Protein AF-A0A9E5LBD9-F1 (afdb_monomer)

Foldseek 3Di:
DLAEDEFEPPEDPVVVVVLVVCCVVPVVYHYHYDHDDHPCCVPPVVVRVVVVVVVSVVPDDPPPDPD

Secondary structure (DSSP, 8-state):
---EEEEESSS-HHHHHHHHHHHHH-TTSEEEEE-SSGGGHHHH-HHHHHHHHHHHHHTSPPTT---

pLDDT: mean 87.68, std 13.52, range [39.59, 98.06]

Structure (mmCIF, N/CA/C/O backbone):
data_AF-A0A9E5LBD9-F1
#
_entry.id   AF-A0A9E5LBD9-F1
#
loop_
_atom_site.group_PDB
_atom_site.id
_atom_site.type_symbol
_atom_site.label_atom_id
_atom_site.label_alt_id
_atom_site.label_comp_id
_atom_site.label_asym_id
_atom_site.label_entity_id
_atom_site.label_seq_id
_atom_site.pdbx_PDB_ins_code
_atom_site.Cartn_x
_atom_site.Cartn_y
_atom_site.Cartn_z
_atom_site.occupancy
_atom_site.B_iso_or_equiv
_atom_site.auth_seq_id
_atom_site.auth_comp_id
_atom_site.auth_asym_id
_atom_site.auth_atom_id
_atom_site.pdbx_PDB_model_num
ATOM 1 N N . LYS A 1 1 ? -11.904 -0.461 11.720 1.00 64.06 1 LYS A N 1
ATOM 2 C CA . LYS A 1 1 ? -11.284 -1.788 11.936 1.00 64.06 1 LYS A CA 1
ATOM 3 C C . LYS A 1 1 ? -11.101 -2.562 10.624 1.00 64.06 1 LYS A C 1
ATOM 5 O O . LYS A 1 1 ? -10.280 -3.452 10.621 1.00 64.06 1 LYS A O 1
ATOM 10 N N . ASN A 1 2 ? -11.752 -2.172 9.511 1.00 84.75 2 ASN A N 1
ATOM 11 C CA . ASN A 1 2 ? -11.640 -2.867 8.213 1.00 84.75 2 ASN A CA 1
ATOM 12 C C . ASN A 1 2 ? -10.976 -1.979 7.146 1.00 84.75 2 ASN A C 1
ATOM 14 O O . ASN A 1 2 ? -11.458 -1.876 6.022 1.00 84.75 2 ASN A O 1
ATOM 18 N N . THR A 1 3 ? -9.936 -1.242 7.531 1.00 92.50 3 THR A N 1
ATOM 19 C CA . THR A 1 3 ? -9.198 -0.380 6.604 1.00 92.50 3 THR A CA 1
ATOM 20 C C . THR A 1 3 ? -7.788 -0.921 6.500 1.00 92.50 3 THR A C 1
ATOM 22 O O . THR A 1 3 ? -7.132 -1.100 7.528 1.00 92.50 3 THR A O 1
ATOM 25 N N . SER A 1 4 ? -7.351 -1.158 5.269 1.00 94.25 4 SER A N 1
ATOM 26 C CA . SER A 1 4 ? -5.996 -1.590 4.956 1.00 94.25 4 SER A CA 1
ATOM 27 C C . SER A 1 4 ? -5.290 -0.499 4.162 1.00 94.25 4 SER A C 1
ATOM 29 O O . SER A 1 4 ? -5.849 0.042 3.209 1.00 94.25 4 SER A O 1
ATOM 31 N N . LEU A 1 5 ? -4.066 -0.173 4.564 1.00 94.56 5 LEU A N 1
ATOM 32 C CA . LEU A 1 5 ? -3.168 0.725 3.855 1.00 94.56 5 LEU A CA 1
ATOM 33 C C . LEU A 1 5 ? -2.073 -0.121 3.211 1.00 94.56 5 LEU A C 1
ATOM 35 O O . LEU A 1 5 ? -1.274 -0.740 3.910 1.00 94.56 5 LEU A O 1
ATOM 39 N N . LEU A 1 6 ? -2.052 -0.141 1.881 1.00 93.94 6 LEU A N 1
ATOM 40 C CA . LEU A 1 6 ? -1.045 -0.822 1.073 1.00 93.94 6 LEU A CA 1
ATOM 41 C C . LEU A 1 6 ? -0.104 0.225 0.461 1.00 93.94 6 LEU A C 1
ATOM 43 O O . LEU A 1 6 ? -0.574 1.152 -0.199 1.00 93.94 6 LEU A O 1
ATOM 47 N N . PHE A 1 7 ? 1.206 0.103 0.674 1.00 93.38 7 PHE A N 1
ATOM 48 C CA . PHE A 1 7 ? 2.189 1.090 0.207 1.00 93.38 7 PHE A CA 1
ATOM 49 C C . PHE A 1 7 ? 3.503 0.455 -0.266 1.00 93.38 7 PHE A C 1
ATOM 51 O O . PHE A 1 7 ? 3.890 -0.619 0.191 1.00 93.38 7 PHE A O 1
ATOM 58 N N . SER A 1 8 ? 4.188 1.142 -1.185 1.00 93.31 8 SER A N 1
ATOM 59 C CA . SER A 1 8 ? 5.518 0.748 -1.661 1.00 93.31 8 SER A CA 1
ATOM 60 C C . SER A 1 8 ? 6.585 1.125 -0.635 1.00 93.31 8 SER A C 1
ATOM 62 O O . SER A 1 8 ? 6.585 2.261 -0.159 1.00 93.31 8 SER A O 1
ATOM 64 N N . GLU A 1 9 ? 7.536 0.234 -0.357 1.00 91.25 9 GLU A N 1
ATOM 65 C CA . GLU A 1 9 ? 8.757 0.567 0.394 1.00 91.25 9 GLU A CA 1
ATOM 66 C C . GLU A 1 9 ? 9.674 1.499 -0.410 1.00 91.25 9 GLU A C 1
ATOM 68 O O . GLU A 1 9 ? 10.353 2.355 0.152 1.00 91.25 9 GLU A O 1
ATOM 73 N N . ASN A 1 10 ? 9.648 1.380 -1.739 1.00 89.38 10 ASN A N 1
ATOM 74 C CA . ASN A 1 10 ? 10.345 2.274 -2.652 1.00 89.38 10 ASN A CA 1
ATOM 75 C C . ASN A 1 10 ? 9.405 3.412 -3.080 1.00 89.38 10 ASN A C 1
ATOM 77 O O . ASN A 1 10 ? 8.781 3.369 -4.145 1.00 89.38 10 ASN A O 1
ATOM 81 N N . THR A 1 11 ? 9.214 4.386 -2.197 1.00 89.12 11 THR A N 1
ATOM 82 C CA . THR A 1 11 ? 8.388 5.579 -2.424 1.00 89.12 11 THR A CA 1
ATOM 83 C C . THR A 1 11 ? 9.074 6.814 -1.840 1.00 89.12 11 THR A C 1
ATOM 85 O O . THR A 1 11 ? 10.091 6.714 -1.158 1.00 89.12 11 THR A O 1
ATOM 88 N N . VAL A 1 12 ? 8.537 7.999 -2.118 1.00 91.62 12 VAL A N 1
ATOM 89 C CA . VAL A 1 12 ? 9.082 9.261 -1.601 1.00 91.62 12 VAL A CA 1
ATOM 90 C C . VAL A 1 12 ? 8.906 9.382 -0.082 1.00 91.62 12 VAL A C 1
ATOM 92 O O . VAL A 1 12 ? 7.929 8.886 0.482 1.00 91.62 12 VAL A O 1
ATOM 95 N N . THR A 1 13 ? 9.822 10.102 0.574 1.00 94.31 13 THR A N 1
ATOM 96 C CA . THR A 1 13 ? 9.877 10.257 2.041 1.00 94.31 13 THR A CA 1
ATOM 97 C C . THR A 1 13 ? 8.555 10.698 2.660 1.00 94.31 13 THR A C 1
ATOM 99 O O . THR A 1 13 ? 8.151 10.153 3.681 1.00 94.31 13 THR A O 1
ATOM 102 N N . SER A 1 14 ? 7.832 11.618 2.018 1.00 95.06 14 SER A N 1
ATOM 103 C CA . SER A 1 14 ? 6.549 12.109 2.534 1.00 95.06 14 SER A CA 1
ATOM 104 C C . SER A 1 14 ? 5.502 11.001 2.689 1.00 95.06 14 SER A C 1
ATOM 106 O O . SER A 1 14 ? 4.720 11.023 3.635 1.00 95.06 14 SER A O 1
ATOM 108 N N . ILE A 1 15 ? 5.495 9.999 1.804 1.00 93.25 15 ILE A N 1
ATOM 109 C CA . ILE A 1 15 ? 4.581 8.855 1.913 1.00 93.25 15 ILE A CA 1
ATOM 110 C C . ILE A 1 15 ? 4.989 7.945 3.077 1.00 93.25 15 ILE A C 1
ATOM 112 O O . ILE A 1 15 ? 4.115 7.477 3.806 1.00 93.25 15 ILE A O 1
ATOM 116 N N . LEU A 1 16 ? 6.291 7.738 3.289 1.00 92.94 16 LEU A N 1
ATOM 117 C CA . LEU A 1 16 ? 6.803 6.962 4.424 1.00 92.94 16 LEU A CA 1
ATOM 118 C C . LEU A 1 16 ? 6.461 7.637 5.761 1.00 92.94 16 LEU A C 1
ATOM 120 O O . LEU A 1 16 ? 5.987 6.985 6.688 1.00 92.94 16 LEU A O 1
ATOM 124 N N . GLU A 1 17 ? 6.628 8.957 5.852 1.00 96.81 17 GLU A N 1
ATOM 125 C CA . GLU A 1 17 ? 6.287 9.732 7.049 1.00 96.81 17 GLU A CA 1
ATOM 126 C C . GLU A 1 17 ? 4.783 9.716 7.341 1.00 96.81 17 GLU A C 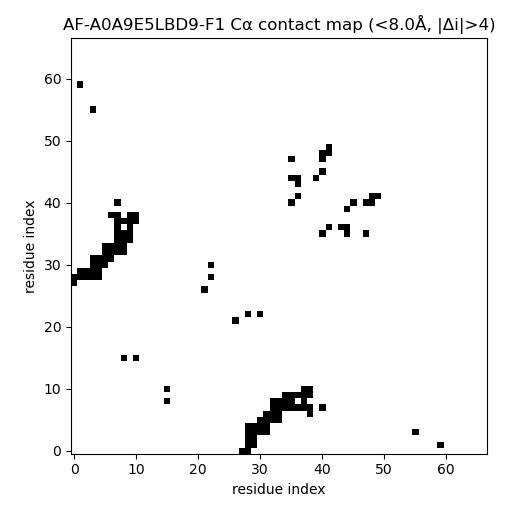1
ATOM 128 O O . GLU A 1 17 ? 4.380 9.539 8.492 1.00 96.81 17 GLU A O 1
ATOM 133 N N . LEU A 1 18 ? 3.938 9.843 6.310 1.00 96.25 18 LEU A N 1
ATOM 134 C CA . LEU A 1 18 ? 2.485 9.737 6.462 1.00 96.25 18 LEU A CA 1
ATOM 135 C C . LEU A 1 18 ? 2.066 8.347 6.941 1.00 96.25 18 LEU A C 1
ATOM 137 O O . LEU A 1 18 ? 1.245 8.233 7.851 1.00 96.25 18 LEU A O 1
ATOM 141 N N . GLN A 1 19 ? 2.642 7.292 6.369 1.00 95.44 19 GLN A N 1
ATOM 142 C CA . GLN A 1 19 ? 2.380 5.923 6.795 1.00 95.44 19 GLN A CA 1
ATOM 143 C C . GLN A 1 19 ? 2.791 5.700 8.255 1.00 95.44 19 GLN A C 1
ATOM 145 O O . GLN A 1 19 ? 2.001 5.150 9.025 1.00 95.44 19 GLN A O 1
ATOM 150 N N . ALA A 1 20 ? 3.972 6.171 8.662 1.00 96.44 20 ALA A N 1
ATOM 151 C CA . ALA A 1 20 ? 4.429 6.092 10.047 1.00 96.44 20 ALA A CA 1
ATOM 152 C C . ALA A 1 20 ? 3.514 6.881 10.999 1.00 96.44 20 ALA A C 1
ATOM 154 O O . ALA A 1 20 ? 3.146 6.390 12.072 1.00 96.44 20 ALA A O 1
ATOM 155 N N . LEU A 1 21 ? 3.080 8.080 10.594 1.00 98.06 21 LEU A N 1
ATOM 156 C CA . LEU A 1 21 ? 2.128 8.886 11.353 1.00 98.06 21 LEU A CA 1
ATOM 157 C C . LEU A 1 21 ? 0.802 8.141 11.533 1.00 98.06 21 LEU A C 1
ATOM 159 O O . LEU A 1 21 ? 0.325 8.028 12.665 1.00 98.06 21 LEU A O 1
ATOM 163 N N . PHE A 1 22 ? 0.232 7.592 10.459 1.00 96.81 22 PHE A N 1
ATOM 164 C CA . PHE A 1 22 ? -1.001 6.811 10.530 1.00 96.81 22 PHE A CA 1
ATOM 165 C C . PHE A 1 22 ? -0.836 5.58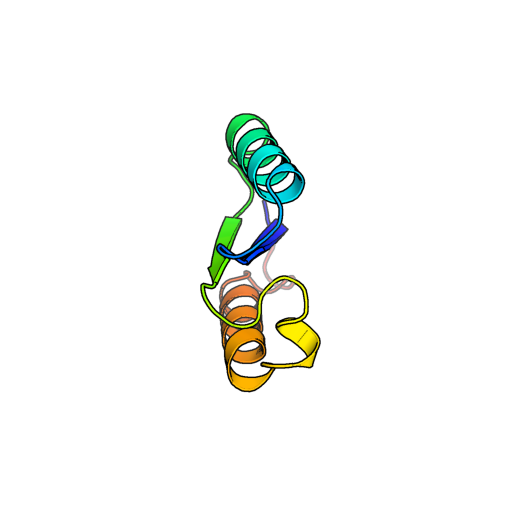8 11.417 1.00 96.81 22 PHE A C 1
ATOM 167 O O . PHE A 1 22 ? -1.656 5.392 12.306 1.00 96.81 22 PHE A O 1
ATOM 174 N N . GLN A 1 23 ? 0.253 4.835 11.283 1.00 96.19 23 GLN A N 1
ATOM 175 C CA . GLN A 1 23 ? 0.503 3.675 12.133 1.00 96.19 23 GLN A CA 1
ATOM 176 C C . GLN A 1 23 ? 0.584 4.056 13.618 1.00 96.19 23 GLN A C 1
ATOM 178 O O . GLN A 1 23 ? 0.060 3.335 14.466 1.00 96.19 23 GLN A O 1
ATOM 183 N N . SER A 1 24 ? 1.160 5.220 13.940 1.00 97.75 24 SER A N 1
ATOM 184 C CA . SER A 1 24 ? 1.255 5.714 15.320 1.00 97.75 24 SER A CA 1
ATOM 185 C C . SER A 1 24 ? -0.071 6.224 15.901 1.00 97.75 24 SER A C 1
ATOM 187 O O . SER A 1 24 ? -0.280 6.147 17.112 1.00 97.75 24 SER A O 1
ATOM 189 N N . LYS A 1 25 ? -0.964 6.779 15.068 1.00 97.94 25 LYS A N 1
ATOM 190 C CA . LYS A 1 25 ? -2.220 7.419 15.511 1.00 97.94 25 LYS A CA 1
ATOM 191 C C . LYS A 1 25 ? -3.459 6.560 15.289 1.00 97.94 25 LYS A C 1
ATOM 193 O O . LYS A 1 25 ? -4.477 6.785 15.938 1.00 97.94 25 LYS A O 1
ATOM 198 N N . ILE A 1 26 ? -3.378 5.600 14.378 1.00 96.44 26 ILE A N 1
ATOM 199 C CA . ILE A 1 26 ? -4.475 4.759 13.902 1.00 96.44 26 ILE A CA 1
ATOM 200 C C . ILE A 1 26 ? -3.991 3.293 13.825 1.00 96.44 26 ILE A C 1
ATOM 202 O O . ILE A 1 26 ? -3.968 2.687 12.748 1.00 96.44 26 ILE A O 1
ATOM 206 N N . PRO A 1 27 ? -3.580 2.685 14.954 1.00 95.31 27 PRO A N 1
ATOM 207 C CA . PRO A 1 27 ? -3.030 1.327 14.970 1.00 95.31 27 PRO A CA 1
ATOM 208 C C . PRO A 1 27 ? -4.066 0.241 14.637 1.00 95.31 27 PRO A C 1
ATOM 210 O O . PRO A 1 27 ? -3.702 -0.902 14.393 1.00 95.31 27 PRO A O 1
ATOM 213 N N . GLN A 1 28 ? -5.361 0.573 14.624 1.00 94.62 28 GLN A N 1
ATOM 214 C CA . GLN A 1 28 ? -6.452 -0.349 14.296 1.00 94.62 28 GLN A CA 1
ATOM 215 C C . GLN A 1 28 ? -6.657 -0.586 12.790 1.00 94.62 28 GLN A C 1
ATOM 217 O O . GLN A 1 28 ? -7.634 -1.238 12.411 1.00 94.62 28 GLN A O 1
ATOM 222 N N . TRP A 1 29 ? -5.844 0.036 11.936 1.00 95.31 29 TRP A N 1
ATOM 223 C CA . TRP A 1 29 ? -5.775 -0.281 10.510 1.00 95.31 29 TRP A CA 1
ATOM 224 C C . TRP A 1 29 ? -4.763 -1.397 10.271 1.00 95.31 29 TRP A C 1
ATOM 226 O O . TRP A 1 29 ? -3.858 -1.617 11.074 1.00 95.31 29 TRP A O 1
ATOM 236 N N . HIS A 1 30 ? -4.902 -2.079 9.143 1.00 94.12 30 HIS A N 1
ATOM 237 C CA . HIS A 1 30 ? -3.916 -3.045 8.681 1.00 94.12 30 HIS A CA 1
ATOM 238 C C . HIS A 1 30 ? -2.931 -2.345 7.744 1.00 94.12 30 HIS A C 1
ATOM 240 O O . HIS A 1 30 ? -3.335 -1.570 6.879 1.00 94.12 30 HIS A O 1
ATOM 246 N N . TYR A 1 31 ? -1.638 -2.589 7.924 1.00 94.38 31 TYR A N 1
ATOM 247 C CA . TYR A 1 31 ? -0.580 -1.944 7.150 1.00 94.38 31 TYR A CA 1
ATOM 248 C C . TYR A 1 31 ? 0.179 -3.013 6.373 1.00 94.38 31 TYR A C 1
ATOM 250 O O . TYR A 1 31 ? 0.738 -3.934 6.964 1.00 94.38 31 TYR A O 1
ATOM 258 N N . HIS A 1 32 ? 0.189 -2.879 5.053 1.00 93.38 32 HIS A N 1
ATOM 259 C CA . HIS A 1 32 ? 0.774 -3.832 4.122 1.00 93.38 32 HIS A CA 1
ATOM 260 C C . HIS A 1 32 ? 1.806 -3.105 3.269 1.00 93.38 32 HIS A C 1
ATOM 262 O O . HIS A 1 32 ? 1.553 -2.006 2.773 1.00 93.38 32 HIS A O 1
ATOM 268 N N . LYS A 1 33 ? 2.966 -3.724 3.085 1.00 92.81 33 LYS A N 1
ATOM 269 C CA . LYS A 1 33 ? 4.071 -3.146 2.325 1.00 92.81 33 LYS A CA 1
ATOM 270 C C . LYS A 1 33 ? 4.439 -4.048 1.156 1.00 92.81 33 LYS A C 1
ATOM 272 O O . LYS A 1 33 ? 4.377 -5.268 1.288 1.00 92.81 33 LYS A O 1
ATOM 277 N N . TYR A 1 34 ? 4.832 -3.451 0.039 1.00 92.25 34 TYR A N 1
ATOM 278 C CA . TYR A 1 34 ? 5.374 -4.160 -1.119 1.00 92.25 34 TYR A CA 1
ATOM 279 C C . TYR A 1 34 ? 6.672 -3.495 -1.588 1.00 92.25 34 TYR A C 1
ATOM 281 O O . TYR A 1 34 ? 6.834 -2.283 -1.466 1.00 92.25 34 TYR A O 1
ATOM 289 N N . ALA A 1 35 ? 7.613 -4.288 -2.096 1.00 88.25 35 ALA A N 1
ATOM 290 C CA . ALA A 1 35 ? 8.958 -3.802 -2.414 1.00 88.25 35 ALA A CA 1
ATOM 291 C C . ALA A 1 35 ? 9.107 -3.298 -3.863 1.00 88.25 35 ALA A C 1
ATOM 293 O O . ALA A 1 35 ? 9.904 -2.398 -4.130 1.00 88.25 35 ALA A O 1
ATOM 294 N N . GLU A 1 36 ? 8.347 -3.861 -4.806 1.00 84.81 36 GLU A N 1
ATOM 295 C CA . GLU A 1 36 ? 8.575 -3.678 -6.245 1.00 84.81 36 GLU A CA 1
ATOM 296 C C . GLU A 1 36 ? 7.553 -2.754 -6.926 1.00 84.81 36 GLU A C 1
ATOM 298 O O . GLU A 1 36 ? 6.415 -2.611 -6.487 1.00 84.81 36 GLU A O 1
ATOM 303 N N . GLY A 1 37 ? 7.962 -2.116 -8.028 1.00 83.38 37 GLY A N 1
ATOM 304 C CA . GLY A 1 37 ? 7.085 -1.314 -8.894 1.00 83.38 37 GLY A CA 1
ATOM 305 C C . GLY A 1 37 ? 6.796 0.122 -8.433 1.00 83.38 37 GLY A C 1
ATOM 306 O O . GLY A 1 37 ? 6.251 0.911 -9.210 1.00 83.38 37 GLY A O 1
ATOM 307 N N . GLY A 1 38 ? 7.198 0.496 -7.215 1.00 87.31 38 GLY A N 1
ATOM 308 C CA . GLY A 1 38 ? 7.057 1.860 -6.703 1.00 87.31 38 GLY A CA 1
ATOM 309 C C . GLY A 1 38 ? 5.598 2.304 -6.562 1.00 87.31 38 GLY A C 1
ATOM 310 O O . GLY A 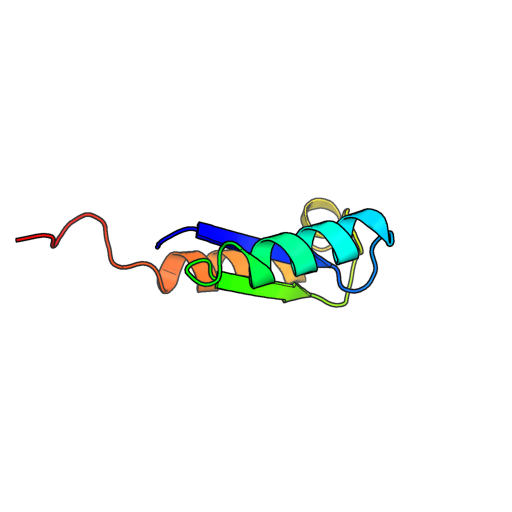1 38 ? 4.680 1.493 -6.535 1.00 87.31 38 GLY A O 1
ATOM 311 N N . HIS A 1 39 ? 5.354 3.616 -6.523 1.00 84.88 39 HIS A N 1
ATOM 312 C CA . HIS A 1 39 ? 3.991 4.161 -6.411 1.00 84.88 39 HIS A CA 1
ATOM 313 C C . HIS A 1 39 ? 3.041 3.685 -7.530 1.00 84.88 39 HIS A C 1
ATOM 315 O O . HIS A 1 39 ? 1.851 3.495 -7.294 1.00 84.88 39 HIS A O 1
ATOM 321 N N . MET A 1 40 ? 3.569 3.465 -8.739 1.00 90.25 40 MET A N 1
ATOM 322 C CA . MET A 1 40 ? 2.789 3.048 -9.910 1.00 90.25 40 MET A CA 1
ATOM 323 C C . MET A 1 40 ? 2.613 1.526 -10.017 1.00 90.25 40 MET A C 1
ATOM 325 O O . MET A 1 40 ? 2.006 1.067 -10.986 1.00 90.25 40 MET A O 1
ATOM 329 N N . ALA A 1 41 ? 3.098 0.741 -9.045 1.00 92.19 41 ALA A N 1
ATOM 330 C CA . ALA A 1 41 ? 2.984 -0.717 -9.039 1.00 92.19 41 ALA A CA 1
ATOM 331 C C . ALA A 1 41 ? 1.560 -1.242 -9.294 1.00 92.19 41 ALA A C 1
ATOM 333 O O . ALA A 1 41 ? 1.446 -2.226 -10.024 1.00 92.19 41 ALA A O 1
ATOM 334 N N . PRO A 1 42 ? 0.469 -0.603 -8.809 1.00 90.38 42 PRO A N 1
ATOM 335 C CA . PRO A 1 42 ? -0.884 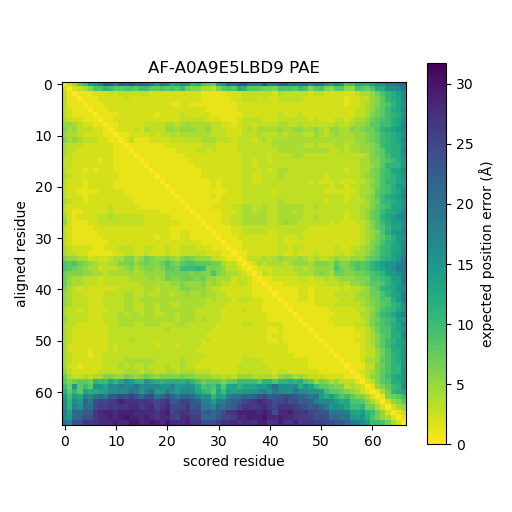-1.065 -9.126 1.00 90.38 42 PRO A CA 1
ATOM 336 C C . PRO A 1 42 ? -1.190 -1.110 -10.628 1.00 90.38 42 PRO A C 1
ATOM 338 O O . PRO A 1 42 ? -1.982 -1.936 -11.068 1.00 9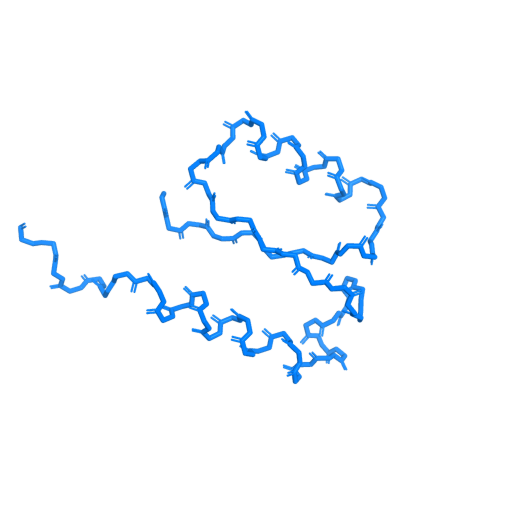0.38 42 PRO A O 1
ATOM 341 N N . LEU A 1 43 ? -0.546 -0.249 -11.423 1.00 93.31 43 LEU A N 1
ATOM 342 C CA . LEU A 1 43 ? -0.703 -0.211 -12.875 1.00 93.31 43 LEU A CA 1
ATOM 343 C C . LEU A 1 43 ? 0.376 -1.024 -13.602 1.00 93.31 43 LEU A C 1
ATOM 345 O O . LEU A 1 43 ? 0.080 -1.701 -14.581 1.00 93.31 43 LEU A O 1
ATOM 349 N N . THR A 1 44 ? 1.631 -0.937 -13.159 1.00 93.81 44 THR A N 1
ATOM 350 C CA . THR A 1 44 ? 2.783 -1.504 -13.883 1.00 93.81 44 THR A CA 1
ATOM 351 C C . THR A 1 44 ? 3.123 -2.934 -13.468 1.00 93.81 44 THR A C 1
ATOM 353 O O . THR A 1 44 ? 3.692 -3.676 -14.263 1.00 93.81 44 THR A O 1
ATOM 356 N N . HIS A 1 45 ? 2.753 -3.339 -12.251 1.00 93.81 45 HIS A N 1
ATOM 357 C CA . HIS A 1 45 ? 3.019 -4.661 -11.676 1.00 93.81 45 HIS A CA 1
ATOM 358 C C . HIS A 1 45 ? 1.737 -5.287 -11.085 1.00 93.81 45 HIS A C 1
ATOM 360 O O . HIS A 1 45 ? 1.728 -5.719 -9.930 1.00 93.81 45 HIS A O 1
ATOM 366 N N . PRO A 1 46 ? 0.636 -5.389 -11.858 1.00 94.31 46 PRO A N 1
ATOM 367 C CA . PRO A 1 46 ? -0.627 -5.935 -11.354 1.00 94.31 46 PRO A CA 1
ATOM 368 C C . PRO A 1 46 ? -0.502 -7.399 -10.911 1.00 94.31 46 PRO A C 1
ATOM 370 O O . PRO A 1 46 ? -1.214 -7.833 -10.016 1.00 94.31 46 PRO A O 1
ATOM 373 N N . HIS A 1 47 ? 0.443 -8.151 -11.482 1.00 93.69 47 HIS A N 1
ATOM 374 C CA . HIS A 1 47 ? 0.745 -9.525 -11.073 1.00 93.69 47 HIS A CA 1
ATOM 375 C C . HIS A 1 47 ? 1.326 -9.626 -9.650 1.00 93.69 47 HIS A C 1
ATOM 377 O O . HIS A 1 47 ? 1.259 -10.692 -9.050 1.00 93.69 47 HIS A O 1
ATOM 383 N N . ILE A 1 48 ? 1.869 -8.529 -9.111 1.00 91.50 48 ILE A N 1
ATOM 384 C CA . ILE A 1 48 ? 2.332 -8.424 -7.722 1.00 91.50 48 ILE A CA 1
ATOM 385 C C . ILE A 1 48 ? 1.217 -7.856 -6.843 1.00 91.50 48 ILE A C 1
ATOM 387 O O . ILE A 1 48 ? 0.957 -8.364 -5.757 1.00 91.50 48 ILE A O 1
ATOM 391 N N . ILE A 1 49 ? 0.543 -6.801 -7.309 1.00 94.50 49 ILE A N 1
ATOM 392 C CA . ILE A 1 49 ? -0.416 -6.052 -6.490 1.00 94.50 49 ILE A CA 1
ATOM 393 C C . ILE A 1 49 ? -1.769 -6.757 -6.356 1.00 94.50 49 ILE A C 1
ATOM 395 O O . ILE A 1 49 ? -2.331 -6.768 -5.262 1.00 94.50 49 ILE A O 1
ATOM 399 N N . ASN A 1 50 ? -2.301 -7.361 -7.419 1.00 95.06 50 ASN A N 1
ATOM 400 C CA . ASN A 1 50 ? 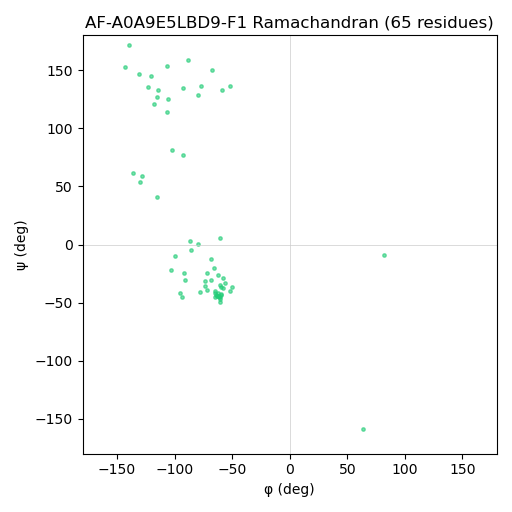-3.630 -7.977 -7.376 1.00 95.06 50 ASN A CA 1
ATOM 401 C C . ASN A 1 50 ? -3.717 -9.129 -6.361 1.00 95.06 50 ASN A C 1
ATOM 403 O O . ASN A 1 50 ? -4.664 -9.112 -5.577 1.00 95.06 50 ASN A O 1
ATOM 407 N N . PRO A 1 51 ? -2.737 -10.055 -6.272 1.00 94.7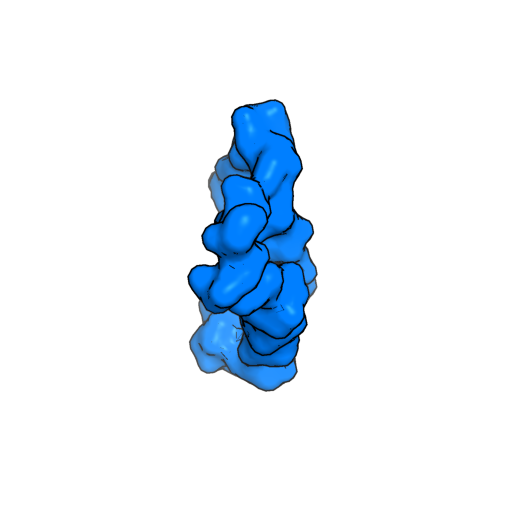5 51 PRO A N 1
ATOM 408 C CA . PRO A 1 51 ? -2.762 -11.091 -5.239 1.00 94.75 51 PRO A CA 1
ATOM 409 C C . PRO A 1 51 ? -2.794 -10.530 -3.810 1.00 94.75 51 PRO A C 1
ATOM 411 O O . PRO A 1 51 ? -3.510 -11.053 -2.961 1.00 94.75 51 PRO A O 1
ATOM 414 N N . LEU A 1 52 ? -2.082 -9.426 -3.547 1.00 93.88 52 L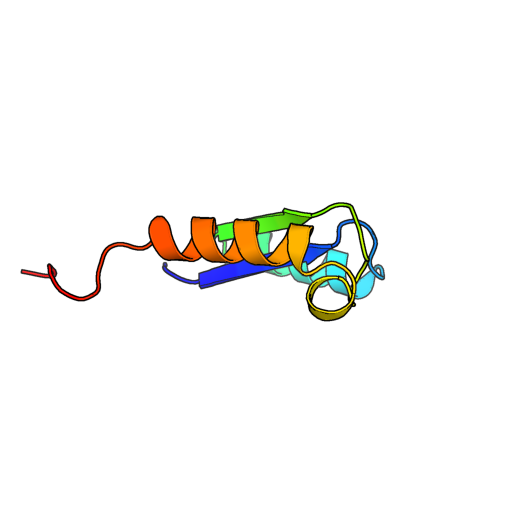EU A N 1
ATOM 415 C CA . LEU A 1 52 ? -2.113 -8.764 -2.237 1.00 93.88 52 LEU A CA 1
ATOM 416 C C . LEU A 1 52 ? -3.500 -8.188 -1.932 1.00 93.88 52 LEU A C 1
ATOM 418 O O . LEU A 1 52 ? -3.978 -8.276 -0.804 1.00 93.88 52 LEU A O 1
ATOM 422 N N . ILE A 1 53 ? -4.164 -7.602 -2.933 1.00 93.50 53 ILE A N 1
ATOM 423 C CA . ILE A 1 53 ? -5.532 -7.093 -2.782 1.00 93.50 53 ILE A CA 1
ATOM 424 C C . ILE A 1 53 ? -6.504 -8.249 -2.517 1.00 93.50 53 ILE A C 1
ATOM 426 O O . ILE A 1 53 ? -7.336 -8.140 -1.619 1.00 93.50 53 ILE A O 1
ATOM 430 N N . GLU A 1 54 ? -6.398 -9.353 -3.255 1.00 94.81 54 GLU A N 1
ATOM 431 C CA . GLU A 1 54 ? -7.237 -10.541 -3.058 1.00 94.81 54 GLU A CA 1
ATOM 432 C C . GLU A 1 54 ? -7.083 -11.125 -1.648 1.00 94.81 54 GLU A C 1
ATOM 434 O O . GLU A 1 54 ? -8.088 -11.419 -0.997 1.00 94.81 54 GLU A O 1
ATOM 439 N N . GLU A 1 55 ? -5.855 -11.224 -1.132 1.00 92.38 55 GLU A N 1
ATOM 440 C CA . GLU A 1 55 ? -5.581 -11.657 0.244 1.00 92.38 55 GLU A CA 1
ATOM 441 C C . GLU A 1 55 ? -6.228 -10.715 1.273 1.00 92.38 55 GLU A C 1
ATOM 443 O O . GLU A 1 55 ? -6.920 -11.158 2.197 1.00 92.38 55 GLU A O 1
ATOM 448 N N . ILE A 1 56 ? -6.063 -9.400 1.090 1.00 92.31 56 ILE A N 1
ATOM 449 C CA . ILE A 1 56 ? -6.658 -8.386 1.969 1.00 92.31 56 ILE A CA 1
ATOM 450 C C . ILE A 1 56 ? -8.184 -8.508 1.983 1.00 92.31 56 ILE A C 1
ATOM 452 O O . ILE A 1 56 ? -8.795 -8.415 3.044 1.00 92.31 56 ILE A O 1
ATOM 456 N N . LEU A 1 57 ? -8.813 -8.714 0.828 1.00 90.69 57 LEU A N 1
ATOM 457 C CA . LEU A 1 57 ? -10.267 -8.825 0.729 1.00 90.69 57 LEU A CA 1
ATOM 458 C C . LEU A 1 57 ? -10.791 -10.153 1.284 1.00 90.69 57 LEU A C 1
ATOM 460 O O . LEU A 1 57 ? -11.840 -10.164 1.922 1.00 90.69 57 LEU A O 1
ATOM 464 N N . SER A 1 58 ? -10.055 -11.250 1.102 1.00 88.31 58 SER A N 1
ATOM 465 C CA . SER A 1 58 ? -10.451 -12.587 1.574 1.00 88.31 58 SER A CA 1
ATOM 466 C C . SER A 1 58 ? -10.357 -12.738 3.093 1.00 88.31 58 SER A C 1
ATOM 468 O O . SER A 1 58 ? -11.037 -13.571 3.684 1.00 88.31 58 SER A O 1
ATOM 470 N N . THR A 1 59 ? -9.518 -11.931 3.741 1.00 77.44 59 THR A N 1
ATOM 471 C CA . THR A 1 59 ? -9.372 -11.902 5.204 1.00 77.44 59 THR A CA 1
ATOM 472 C C . THR A 1 59 ? -10.390 -10.988 5.889 1.00 77.44 59 THR A C 1
ATOM 474 O O . THR A 1 59 ? -10.467 -10.969 7.120 1.00 77.44 59 THR A O 1
ATOM 477 N N . MET A 1 60 ? -11.209 -10.253 5.125 1.00 68.50 60 MET A N 1
ATOM 478 C CA . MET A 1 60 ? -12.309 -9.483 5.694 1.00 68.50 60 MET A CA 1
ATOM 479 C C . MET A 1 60 ? -13.498 -10.405 5.993 1.00 68.50 60 MET A C 1
ATOM 481 O O . MET A 1 60 ? -13.951 -11.119 5.099 1.00 68.50 60 MET A O 1
ATOM 485 N N . PRO A 1 61 ? -14.057 -10.378 7.217 1.00 61.62 61 PRO A N 1
ATOM 486 C CA . PRO A 1 61 ? -15.286 -11.106 7.494 1.00 61.62 61 PRO A CA 1
ATOM 487 C C . PRO A 1 61 ? -16.394 -10.614 6.557 1.00 61.62 61 PRO A C 1
ATOM 489 O O . PRO A 1 61 ? -16.574 -9.402 6.385 1.00 61.62 61 PRO A O 1
ATOM 492 N N . GLU A 1 62 ? -17.127 -11.551 5.946 1.00 62.78 62 GLU A N 1
ATOM 493 C CA . GLU A 1 62 ? -18.267 -11.221 5.095 1.00 62.78 62 GLU A CA 1
ATOM 494 C C . GLU A 1 62 ? -19.222 -10.291 5.852 1.00 62.78 62 GLU A C 1
ATOM 496 O O . GLU A 1 62 ? -19.563 -10.528 7.014 1.00 62.78 62 GLU A O 1
ATOM 501 N N . LYS A 1 63 ? -19.717 -9.248 5.176 1.00 57.97 63 LYS A N 1
ATOM 502 C CA . LYS A 1 63 ? -20.721 -8.315 5.723 1.00 57.97 63 LYS A CA 1
ATOM 503 C C . LYS A 1 63 ? -22.061 -8.987 6.112 1.00 57.97 63 LYS A C 1
ATOM 505 O O . LYS A 1 63 ? -22.996 -8.276 6.461 1.00 57.97 63 LYS A O 1
ATOM 510 N N . GLY A 1 64 ? -22.174 -10.317 6.043 1.00 51.25 64 GLY A N 1
ATOM 511 C CA . GLY A 1 64 ? -23.409 -11.084 6.210 1.00 51.25 64 GLY A CA 1
ATOM 512 C C . GLY A 1 64 ? -23.657 -11.727 7.578 1.00 51.25 64 GLY A C 1
ATOM 513 O O . GLY A 1 64 ? -24.774 -12.171 7.800 1.00 51.25 64 GLY A O 1
ATOM 514 N N . ASN A 1 65 ? -22.693 -11.763 8.505 1.00 45.97 65 ASN A N 1
ATOM 515 C CA . ASN A 1 65 ? -22.883 -12.401 9.822 1.00 45.97 65 ASN A CA 1
ATOM 516 C C . ASN A 1 65 ? -22.497 -11.470 10.979 1.00 45.97 65 ASN A C 1
ATOM 518 O O . ASN A 1 65 ? -21.628 -11.765 11.796 1.00 45.97 65 ASN A O 1
ATOM 522 N N . MET A 1 66 ? -23.170 -10.325 11.048 1.00 49.41 66 MET A N 1
ATOM 523 C CA . MET A 1 66 ? -23.317 -9.584 12.298 1.00 49.41 66 MET A CA 1
ATOM 524 C C . MET A 1 66 ? -24.725 -9.855 12.840 1.00 49.41 66 MET A C 1
ATOM 526 O O . MET A 1 66 ? -25.639 -9.070 12.590 1.00 49.41 66 MET A O 1
ATOM 530 N N . LEU A 1 67 ? -24.890 -11.002 13.506 1.00 39.59 67 LEU A N 1
ATOM 531 C CA . LEU A 1 67 ? -25.997 -11.251 14.437 1.00 39.59 67 LEU A CA 1
ATOM 532 C C . LEU A 1 67 ? -25.586 -10.784 15.835 1.00 39.59 67 LEU A C 1
ATOM 534 O O . LEU A 1 67 ? -24.416 -11.036 16.205 1.00 39.59 67 LEU A O 1
#

Sequence (67 aa):
KNTSLLFSENTVTSILELQALFQSKIPQWHYHKYAEGGHMAPLTHPHIINPLIEEILSTMPEKGNML

Nearest PDB structures (foldseek):
  5alr-assembly1_A  TM=7.819E-01  e=1.358E-01  Homo sapiens
  3bdi-assembly1_A  TM=8.079E-01  e=2.878E-01  Thermoplasma acidophilum DSM 1728
  3uor-assembly2_B  TM=4.460E-01  e=2.389E+00  Xanthomonas citri pv. citri str. 306
  8bfy-assembly1_A  TM=3.774E-01  e=2.932E+00  Streptomyces scabiei
  3vnb-assembly1_A  TM=3.910E-01  e=8.741E+00  Arabidopsis thaliana

Radius of gyration: 13.62 Å; Cα contacts (8 Å, |Δi|>4): 61; chains: 1; bounding box: 36×25×29 Å

Mean predicted aligned error: 5.64 Å

Solvent-accessible surface area (backbone atoms only — not comparable to full-atom values): 4140 Å² total; per-residue (Å²): 116,92,45,73,50,76,45,41,72,50,56,60,67,69,59,55,52,50,51,52,50,42,50,74,76,46,66,64,44,47,81,44,77,42,74,67,62,30,84,54,11,72,77,78,33,42,8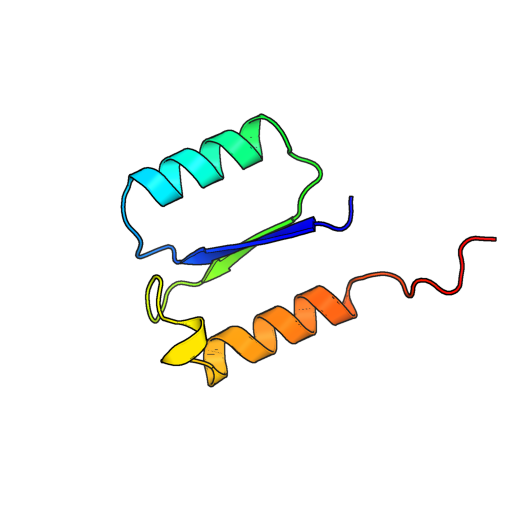9,63,42,48,60,56,50,51,51,58,57,68,71,47,79,68,94,81,76,85,127